Protein AF-A0A8E0RUC1-F1 (afdb_monomer)

Solvent-accessible surface area (backbone atoms only — not comparable to full-atom values): 3743 Å² total; per-residue (Å²): 133,82,91,67,76,83,83,45,78,82,73,40,58,74,71,48,48,47,57,32,86,84,45,75,66,6,42,51,43,47,51,52,51,51,52,50,51,54,52,50,50,50,52,51,49,56,54,52,53,50,55,50,51,56,54,54,51,53,59,60,76,75,106

InterPro domains:
  IPR009125 ATP synthase membrane subunit K [PF14960] (1-51)

Radius of gyration: 22.29 Å; Cα contacts (8 Å, |Δi|>4): 15; chains: 1; bounding box: 45×19×62 Å

Foldseek 3Di:
DDDDPPPPPPPCPDPSVCCDPPDPNNVVSVVVVVVVVVVVVVVVVVVVVVVVVVVVVVVVVVD

Secondary structure (DSSP, 8-state):
------TTTTTS-GGGGTS-SSSHHHHHHHHHHHHHHHHHHHHHHHHHHHHHHHHHHHHHHT-

Sequence (63 aa):
MAGGPDLNQEVFTGWRQYINTTTQRGRANIVFATYASVFVAYLAFRRRSRKKADLELAKLTEK

Organism: NCBI:txid27845

Structure (mmCIF, N/CA/C/O backbone):
data_AF-A0A8E0RUC1-F1
#
_entry.id   AF-A0A8E0RUC1-F1
#
loop_
_atom_site.group_PDB
_atom_site.id
_atom_site.type_symbol
_atom_site.label_atom_id
_atom_site.label_alt_id
_atom_site.label_comp_id
_atom_site.label_asym_id
_atom_site.label_entity_id
_atom_site.label_seq_id
_atom_site.pdbx_PDB_ins_code
_atom_site.Cartn_x
_atom_site.Cartn_y
_atom_site.Cartn_z
_atom_site.occupancy
_atom_site.B_iso_or_equiv
_atom_site.auth_seq_id
_atom_site.auth_comp_id
_atom_site.auth_asym_id
_atom_site.auth_atom_id
_atom_site.pdbx_PDB_model_num
ATOM 1 N N . MET A 1 1 ? 9.377 -13.496 -26.706 1.00 42.28 1 MET A N 1
ATOM 2 C CA . MET A 1 1 ? 9.206 -12.186 -27.367 1.00 42.28 1 MET A CA 1
ATOM 3 C C . MET A 1 1 ? 10.565 -11.525 -27.439 1.00 42.28 1 MET A C 1
ATOM 5 O O . MET A 1 1 ? 11.282 -11.551 -26.448 1.00 42.28 1 MET A O 1
ATOM 9 N N . ALA A 1 2 ? 10.923 -11.0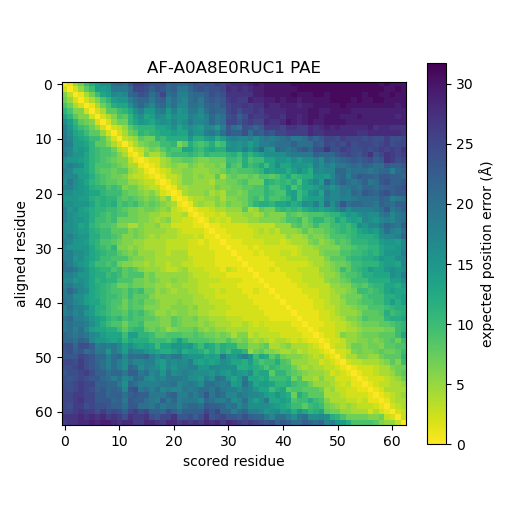89 -28.644 1.00 45.81 2 ALA A N 1
ATOM 10 C CA . ALA A 1 2 ? 12.234 -10.59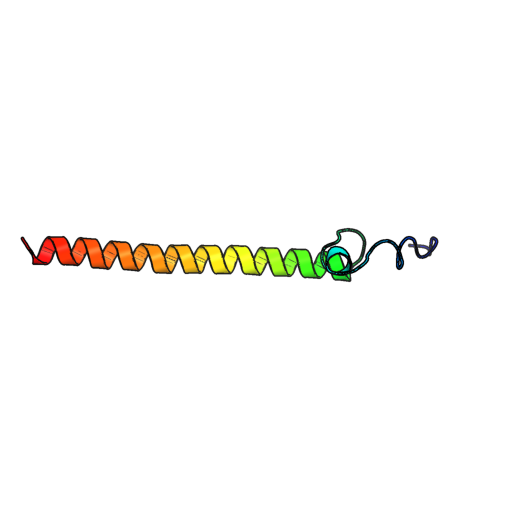7 -29.040 1.00 45.81 2 ALA A CA 1
ATOM 11 C C . ALA A 1 2 ? 12.667 -9.353 -28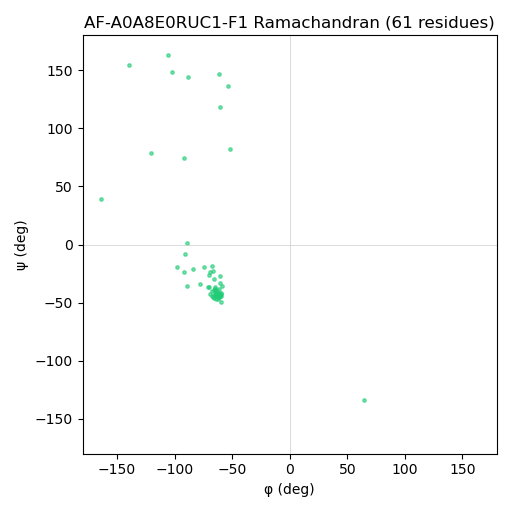.252 1.00 45.81 2 ALA A C 1
ATOM 13 O O . ALA A 1 2 ? 11.833 -8.523 -27.891 1.00 45.81 2 ALA A O 1
ATOM 14 N N . GLY A 1 3 ? 13.978 -9.248 -28.020 1.00 61.12 3 GLY A N 1
ATOM 15 C CA . GLY A 1 3 ? 14.623 -8.043 -27.517 1.00 61.12 3 GLY A CA 1
ATOM 16 C C . GLY A 1 3 ? 14.408 -6.875 -28.477 1.00 61.12 3 GLY A C 1
ATOM 17 O O . GLY A 1 3 ? 14.817 -6.927 -29.634 1.00 61.12 3 GLY A O 1
ATOM 18 N N . GLY A 1 4 ? 13.735 -5.843 -27.978 1.00 49.16 4 GLY A N 1
ATOM 19 C CA . GLY A 1 4 ? 13.822 -4.469 -28.467 1.00 49.16 4 GLY A CA 1
ATOM 20 C C . GLY A 1 4 ? 14.643 -3.647 -27.468 1.00 49.16 4 GLY A C 1
ATOM 21 O O . GLY A 1 4 ? 14.835 -4.120 -26.345 1.00 49.16 4 GLY A O 1
ATOM 22 N N . PRO A 1 5 ? 15.150 -2.465 -27.865 1.00 50.44 5 PRO A N 1
ATOM 23 C CA . PRO A 1 5 ? 16.179 -1.732 -27.128 1.00 50.44 5 PRO A CA 1
ATOM 24 C C . PRO A 1 5 ? 15.747 -1.530 -25.678 1.00 50.44 5 PRO A C 1
ATOM 26 O O . PRO A 1 5 ? 14.579 -1.220 -25.440 1.00 50.44 5 PRO A O 1
ATOM 29 N N . ASP A 1 6 ? 16.676 -1.749 -24.742 1.00 56.66 6 ASP A N 1
ATOM 30 C CA . ASP A 1 6 ? 16.530 -1.588 -23.292 1.00 56.66 6 ASP A CA 1
ATOM 31 C C . ASP A 1 6 ? 15.984 -0.202 -22.961 1.00 56.66 6 ASP A C 1
ATOM 33 O O . ASP A 1 6 ? 16.722 0.743 -22.700 1.00 56.66 6 ASP A O 1
ATOM 37 N N . LEU A 1 7 ? 14.663 -0.061 -23.052 1.00 54.66 7 LEU A N 1
ATOM 38 C CA . LEU A 1 7 ? 14.105 1.209 -23.484 1.00 54.66 7 LEU A CA 1
ATOM 39 C C . LEU A 1 7 ? 14.358 2.327 -22.490 1.00 54.66 7 LEU A C 1
ATOM 41 O O . LEU A 1 7 ? 14.305 3.463 -22.914 1.00 54.66 7 LEU A O 1
ATOM 45 N N . ASN A 1 8 ? 14.604 2.064 -21.203 1.00 54.84 8 ASN A N 1
ATOM 46 C CA . ASN A 1 8 ? 14.467 3.113 -20.197 1.00 54.84 8 ASN A CA 1
ATOM 47 C C . ASN A 1 8 ? 15.141 2.804 -18.846 1.00 54.84 8 ASN A C 1
ATOM 49 O O . ASN A 1 8 ? 14.570 3.135 -17.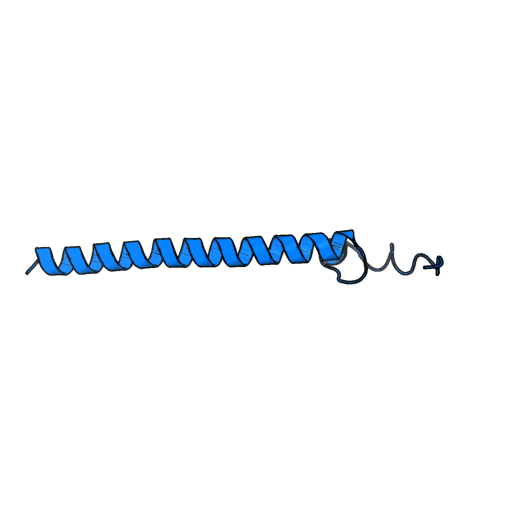807 1.00 54.84 8 ASN A O 1
ATOM 53 N N . GLN A 1 9 ? 16.332 2.189 -18.797 1.00 53.50 9 GLN A N 1
ATOM 54 C CA . GLN A 1 9 ? 17.056 2.135 -17.508 1.00 53.50 9 GLN A CA 1
ATOM 55 C C . GLN A 1 9 ? 17.376 3.550 -16.975 1.00 53.50 9 GLN A C 1
ATOM 57 O O . GLN A 1 9 ? 17.381 3.748 -15.765 1.00 53.50 9 GLN A O 1
ATOM 62 N N . GLU A 1 10 ? 17.518 4.548 -17.858 1.00 55.00 10 GLU A N 1
ATOM 63 C CA . GLU A 1 10 ? 17.729 5.958 -17.485 1.00 55.00 10 GLU A CA 1
ATOM 64 C C . GLU A 1 10 ? 16.442 6.748 -17.178 1.00 55.00 10 GLU A C 1
ATOM 66 O O . GLU A 1 10 ? 16.494 7.755 -16.477 1.00 55.00 10 GLU A O 1
ATOM 71 N N . VAL A 1 11 ? 15.268 6.311 -17.653 1.00 60.41 11 VAL A N 1
ATOM 72 C CA . VAL A 1 11 ? 14.004 7.066 -17.477 1.00 60.41 11 VAL A CA 1
ATOM 73 C C . VAL A 1 11 ? 13.249 6.645 -16.214 1.00 60.41 11 VAL A C 1
ATOM 75 O O . VAL A 1 11 ? 12.488 7.428 -15.639 1.00 60.41 11 VAL A O 1
ATOM 78 N N . PHE A 1 12 ? 13.490 5.430 -15.719 1.00 58.62 12 PHE A N 1
ATOM 79 C CA . PHE A 1 12 ? 12.970 4.974 -14.433 1.00 58.62 12 PHE A CA 1
ATOM 80 C C . PHE A 1 12 ? 13.971 5.256 -13.307 1.00 58.62 12 PHE A C 1
ATOM 82 O O . PHE A 1 12 ? 14.609 4.345 -12.791 1.00 58.62 12 PHE A O 1
ATOM 89 N N . THR A 1 13 ? 14.090 6.517 -12.892 1.00 65.38 13 THR A N 1
ATOM 90 C CA . THR A 1 13 ? 14.893 6.896 -11.720 1.00 65.38 13 THR A CA 1
ATOM 91 C C . THR A 1 13 ? 14.077 6.828 -10.420 1.00 65.38 13 THR A C 1
ATOM 93 O O . THR A 1 13 ? 12.874 7.115 -10.376 1.00 65.38 13 THR A O 1
ATOM 96 N N . GLY A 1 14 ? 14.730 6.418 -9.326 1.00 68.88 14 GLY A N 1
ATOM 97 C CA . GLY A 1 14 ? 14.160 6.414 -7.975 1.00 68.88 14 GLY A CA 1
ATOM 98 C C . GLY A 1 14 ? 12.970 5.462 -7.778 1.00 68.88 14 GLY A C 1
ATOM 99 O O . GLY A 1 14 ? 12.988 4.301 -8.176 1.00 68.88 14 GLY A O 1
ATOM 100 N N . TRP A 1 15 ? 11.907 5.951 -7.134 1.00 66.50 15 TRP A N 1
ATOM 101 C CA . TRP A 1 15 ? 10.753 5.143 -6.702 1.00 66.50 15 TRP A CA 1
ATOM 102 C C . TRP A 1 15 ? 9.902 4.642 -7.882 1.00 66.50 15 TRP A C 1
ATOM 104 O O . TRP A 1 15 ? 9.241 3.607 -7.793 1.00 66.50 15 TRP A O 1
ATOM 114 N N . ARG A 1 16 ? 9.972 5.335 -9.026 1.00 65.62 16 ARG A N 1
ATOM 115 C CA . ARG A 1 16 ? 9.308 4.950 -10.283 1.00 65.62 16 ARG A CA 1
ATOM 116 C C . ARG A 1 16 ? 9.894 3.680 -10.906 1.00 65.62 16 ARG A C 1
ATOM 118 O O . ARG A 1 16 ? 9.223 3.023 -11.698 1.00 65.62 16 ARG A O 1
ATOM 125 N N . GLN A 1 17 ? 11.103 3.277 -10.519 1.00 67.62 17 GLN A N 1
ATOM 126 C CA . GLN A 1 17 ? 11.675 1.992 -10.928 1.00 67.62 17 GLN A CA 1
ATOM 127 C C . GLN A 1 17 ? 10.975 0.798 -10.262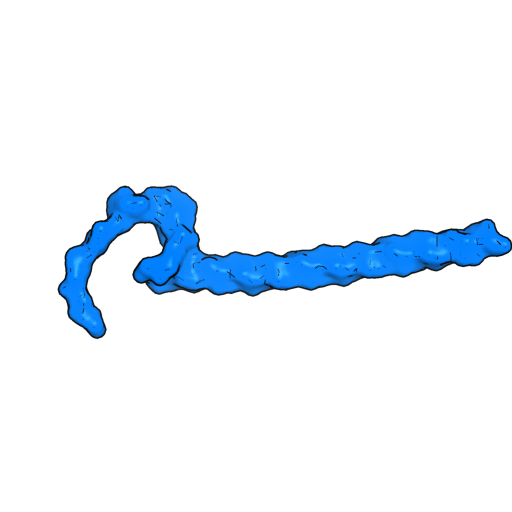 1.00 67.62 17 GLN A C 1
ATOM 129 O O . GLN A 1 17 ? 10.922 -0.292 -10.831 1.00 67.62 17 GLN A O 1
ATOM 134 N N . TYR A 1 18 ? 10.393 1.017 -9.083 1.00 62.97 18 TYR A N 1
ATOM 135 C CA . TYR A 1 18 ? 9.700 -0.008 -8.303 1.00 62.97 18 TYR A CA 1
ATOM 136 C C . TYR A 1 18 ? 8.183 0.020 -8.487 1.00 62.97 18 TYR A C 1
ATOM 138 O O . TYR A 1 18 ? 7.521 -0.974 -8.215 1.00 62.97 18 TYR A O 1
ATOM 146 N N . ILE A 1 19 ? 7.629 1.135 -8.963 1.00 63.78 19 ILE A N 1
ATOM 147 C CA . ILE A 1 19 ? 6.203 1.290 -9.259 1.00 63.78 19 ILE A CA 1
ATOM 148 C C . ILE A 1 19 ? 6.078 1.632 -10.743 1.00 63.78 19 ILE A C 1
ATOM 150 O O . ILE A 1 19 ? 5.933 2.789 -11.130 1.00 63.78 19 ILE A O 1
ATOM 154 N N . ASN A 1 20 ? 6.183 0.610 -11.589 1.00 66.56 20 ASN A N 1
ATOM 155 C CA . ASN A 1 20 ? 5.918 0.726 -13.020 1.00 66.56 20 ASN A CA 1
ATOM 156 C C . ASN A 1 20 ? 5.170 -0.504 -13.535 1.00 66.56 20 ASN A C 1
ATOM 158 O O . ASN A 1 20 ? 5.257 -1.592 -12.973 1.00 66.56 20 ASN A O 1
ATOM 162 N N . THR A 1 21 ? 4.424 -0.321 -14.619 1.00 69.25 21 THR A N 1
ATOM 163 C CA . THR A 1 21 ? 3.682 -1.396 -15.292 1.00 69.25 21 THR A CA 1
ATOM 164 C C . THR A 1 21 ? 4.502 -2.077 -16.389 1.00 69.25 21 THR A C 1
ATOM 166 O O . THR A 1 21 ? 4.078 -3.098 -16.922 1.00 69.25 21 THR A O 1
ATOM 169 N N . THR A 1 22 ? 5.674 -1.525 -16.715 1.00 68.81 22 THR A N 1
ATOM 170 C CA . THR A 1 22 ? 6.494 -1.894 -17.875 1.00 68.81 22 THR A CA 1
ATOM 171 C C . THR A 1 22 ? 7.478 -3.021 -17.576 1.00 68.81 22 THR A C 1
ATOM 173 O O . THR A 1 22 ? 7.716 -3.870 -18.429 1.00 68.81 22 THR A O 1
ATOM 176 N N . THR A 1 23 ? 8.045 -3.066 -16.366 1.00 73.50 23 THR A N 1
ATOM 177 C CA . THR A 1 23 ? 8.988 -4.120 -15.961 1.00 73.50 23 THR A CA 1
ATOM 178 C C . THR A 1 23 ? 8.305 -5.153 -15.071 1.00 73.50 23 THR A C 1
ATOM 180 O O . THR A 1 23 ? 7.420 -4.830 -14.278 1.00 73.50 23 THR A O 1
ATOM 183 N N . GLN A 1 24 ? 8.749 -6.412 -15.139 1.00 74.62 24 GLN A N 1
ATOM 184 C CA . GLN A 1 24 ? 8.202 -7.478 -14.287 1.00 74.62 24 GLN A CA 1
ATOM 185 C C . GLN A 1 24 ? 8.394 -7.182 -12.788 1.0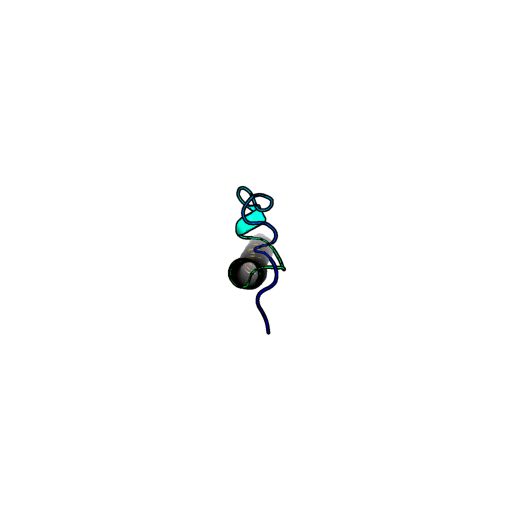0 74.62 24 GLN A C 1
ATOM 187 O O . GLN A 1 24 ? 7.520 -7.502 -11.984 1.00 74.62 24 GLN A O 1
ATOM 192 N N . ARG A 1 25 ? 9.494 -6.508 -12.415 1.00 73.88 25 ARG A N 1
ATOM 193 C CA . ARG A 1 25 ? 9.759 -6.083 -11.030 1.00 73.88 25 ARG A CA 1
ATOM 194 C C . ARG A 1 25 ? 8.766 -5.020 -10.551 1.00 73.88 25 ARG A C 1
ATOM 196 O 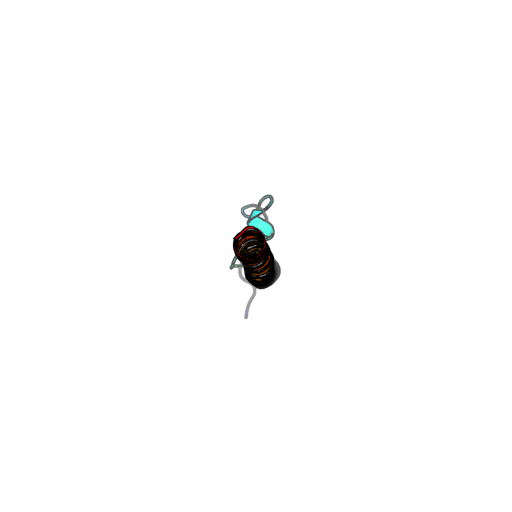O . ARG A 1 25 ? 8.216 -5.163 -9.463 1.00 73.88 25 ARG A O 1
ATOM 203 N N . GLY A 1 26 ? 8.487 -4.000 -11.367 1.00 74.44 26 GLY A N 1
ATOM 204 C CA . GLY A 1 26 ? 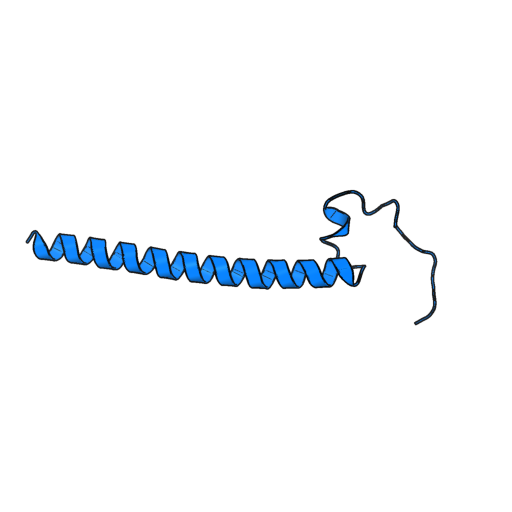7.511 -2.964 -11.021 1.00 74.44 26 GLY A CA 1
ATOM 205 C C . GLY A 1 26 ? 6.090 -3.515 -10.879 1.00 74.44 26 GLY A C 1
ATOM 206 O O . GLY A 1 26 ? 5.387 -3.192 -9.920 1.00 74.44 26 GLY A O 1
ATOM 207 N N . ARG A 1 27 ? 5.693 -4.431 -11.774 1.00 78.94 27 ARG A N 1
ATOM 208 C CA . ARG A 1 27 ? 4.376 -5.088 -11.725 1.00 78.94 27 ARG A CA 1
ATOM 209 C C . ARG A 1 27 ? 4.190 -5.902 -10.446 1.00 78.94 27 ARG A C 1
ATOM 211 O O . ARG A 1 27 ? 3.134 -5.813 -9.827 1.00 78.94 27 ARG A O 1
ATOM 218 N N . ALA A 1 28 ? 5.210 -6.649 -10.022 1.00 82.44 28 ALA A N 1
ATOM 219 C CA . ALA A 1 28 ? 5.160 -7.409 -8.775 1.00 82.44 28 ALA A CA 1
ATOM 220 C C . ALA A 1 28 ? 4.976 -6.489 -7.556 1.00 82.44 28 ALA A C 1
ATOM 222 O O . ALA A 1 28 ? 4.110 -6.740 -6.720 1.00 82.44 28 ALA A O 1
ATOM 223 N N . ASN A 1 29 ? 5.719 -5.381 -7.484 1.00 83.00 29 ASN A N 1
ATOM 224 C CA . ASN A 1 29 ? 5.611 -4.435 -6.371 1.00 83.00 29 ASN A CA 1
ATOM 225 C C . ASN A 1 29 ? 4.245 -3.738 -6.296 1.00 83.00 29 ASN A C 1
ATOM 227 O O . ASN A 1 29 ? 3.728 -3.546 -5.198 1.00 83.00 29 ASN A O 1
ATOM 231 N N . ILE A 1 30 ? 3.625 -3.407 -7.435 1.00 84.44 30 ILE A N 1
ATOM 232 C CA . ILE A 1 30 ? 2.256 -2.859 -7.470 1.00 84.44 30 ILE A CA 1
ATOM 233 C C . ILE A 1 30 ? 1.253 -3.862 -6.884 1.00 84.44 30 ILE A C 1
ATOM 235 O O . ILE A 1 30 ? 0.371 -3.486 -6.108 1.00 84.44 30 ILE A O 1
ATOM 239 N N . VAL A 1 31 ? 1.401 -5.147 -7.211 1.00 87.19 31 VAL A N 1
ATOM 240 C CA . VAL A 1 31 ? 0.541 -6.212 -6.679 1.00 87.19 31 VAL A CA 1
ATOM 241 C C . VAL A 1 31 ? 0.735 -6.365 -5.168 1.00 87.19 31 VAL A C 1
ATOM 243 O O . VAL A 1 31 ? -0.249 -6.375 -4.427 1.00 87.19 31 VAL A O 1
ATOM 246 N N . PHE A 1 32 ? 1.981 -6.393 -4.684 1.00 87.38 32 PHE A N 1
ATOM 247 C CA . PHE A 1 32 ? 2.265 -6.424 -3.244 1.00 87.38 32 PHE A CA 1
ATOM 248 C C . PHE A 1 32 ? 1.705 -5.202 -2.511 1.00 87.38 32 PHE A C 1
ATOM 250 O O . PHE A 1 32 ? 1.089 -5.354 -1.458 1.00 87.38 32 PHE A O 1
ATOM 257 N N . ALA A 1 33 ? 1.851 -4.004 -3.082 1.00 88.75 33 ALA A N 1
ATOM 258 C CA . ALA A 1 33 ? 1.289 -2.781 -2.517 1.00 88.75 33 ALA A CA 1
ATOM 259 C C . ALA A 1 33 ? -0.245 -2.838 -2.436 1.00 88.75 33 ALA A C 1
ATOM 261 O O . ALA A 1 33 ? -0.827 -2.397 -1.447 1.00 88.75 33 ALA A O 1
ATOM 262 N N . THR A 1 34 ? -0.898 -3.428 -3.441 1.00 91.06 34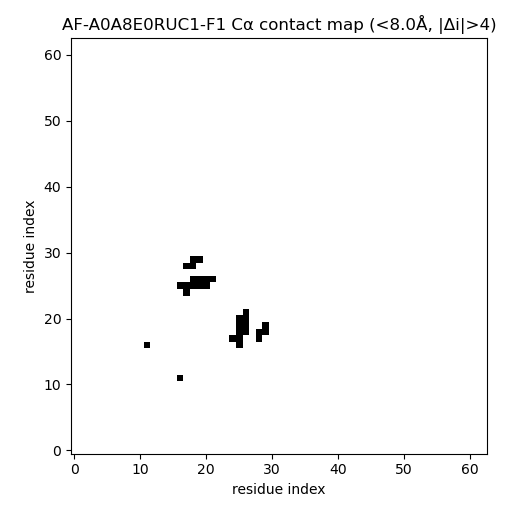 THR A N 1
ATOM 263 C CA . THR A 1 34 ? -2.357 -3.604 -3.469 1.00 91.06 34 THR A CA 1
ATOM 264 C C . THR A 1 34 ? -2.824 -4.595 -2.401 1.00 91.06 34 THR A C 1
ATOM 266 O O . THR A 1 34 ? -3.770 -4.317 -1.670 1.00 91.06 34 THR A O 1
ATOM 269 N N . TYR A 1 35 ? -2.138 -5.728 -2.238 1.00 92.69 35 TYR A N 1
ATOM 270 C CA . TYR A 1 35 ? -2.467 -6.666 -1.162 1.00 92.69 35 TYR A CA 1
ATOM 271 C C . TYR A 1 35 ? -2.234 -6.061 0.224 1.00 92.69 35 TYR A C 1
ATOM 273 O O . TYR A 1 35 ? -3.079 -6.202 1.109 1.00 92.69 35 TYR A O 1
ATOM 281 N N . ALA A 1 36 ? -1.124 -5.343 0.408 1.00 93.00 36 ALA A N 1
ATOM 282 C CA . ALA A 1 36 ? -0.823 -4.664 1.660 1.00 93.00 36 ALA A CA 1
ATOM 283 C C . ALA A 1 36 ? -1.872 -3.591 1.994 1.00 93.00 36 ALA A C 1
ATOM 285 O O . ALA A 1 36 ? -2.325 -3.520 3.135 1.00 93.00 36 ALA A O 1
ATOM 286 N N . SER A 1 37 ? -2.305 -2.789 1.015 1.00 93.31 37 SER A N 1
ATOM 287 C CA . SER A 1 37 ? -3.299 -1.733 1.239 1.00 93.31 37 SER A CA 1
ATOM 288 C C . SER A 1 37 ? -4.660 -2.301 1.639 1.00 93.31 37 SER A C 1
ATOM 290 O O . SER A 1 37 ? -5.254 -1.829 2.609 1.00 93.31 37 SER A O 1
ATOM 292 N N . VAL A 1 38 ? -5.120 -3.364 0.971 1.00 94.69 38 VAL A N 1
ATOM 293 C CA . VAL A 1 38 ? -6.369 -4.056 1.319 1.00 94.69 38 VAL A CA 1
ATOM 294 C C . VAL A 1 38 ? -6.278 -4.672 2.715 1.00 94.69 38 VAL A C 1
ATOM 296 O O . VAL A 1 38 ? -7.199 -4.525 3.520 1.00 94.69 38 VAL A O 1
ATOM 299 N N . PHE A 1 39 ? -5.152 -5.306 3.047 1.00 94.44 39 PHE A N 1
ATOM 300 C CA . PHE A 1 39 ? -4.939 -5.902 4.365 1.00 94.44 39 PHE A CA 1
ATOM 301 C C . PHE A 1 39 ? -4.933 -4.853 5.487 1.00 94.44 39 PHE A C 1
ATOM 303 O O . PHE A 1 39 ? -5.596 -5.026 6.514 1.00 94.44 39 PHE A O 1
ATOM 310 N N . VAL A 1 40 ? -4.240 -3.729 5.281 1.00 94.56 40 VAL A N 1
ATOM 311 C CA . VAL A 1 40 ? -4.215 -2.609 6.233 1.00 94.56 40 VAL A CA 1
ATOM 312 C C . VAL A 1 40 ? -5.598 -1.977 6.370 1.00 94.56 40 VAL A C 1
ATOM 314 O O . VAL A 1 40 ? -6.029 -1.716 7.493 1.00 94.56 40 VAL A O 1
ATOM 317 N N . ALA A 1 41 ? -6.328 -1.783 5.269 1.00 93.31 41 ALA A N 1
ATOM 318 C CA . ALA A 1 41 ? -7.693 -1.264 5.298 1.00 93.31 41 ALA A CA 1
ATOM 319 C C . ALA A 1 41 ? -8.628 -2.183 6.099 1.00 93.31 41 ALA A C 1
ATOM 321 O O . ALA A 1 41 ? -9.378 -1.710 6.956 1.00 93.31 41 ALA A O 1
ATOM 322 N N . TYR A 1 42 ? -8.529 -3.499 5.896 1.00 92.88 42 TYR A N 1
ATOM 323 C CA . TYR A 1 42 ? -9.288 -4.486 6.660 1.00 92.88 42 TYR A CA 1
ATOM 324 C C . TYR A 1 42 ? -8.944 -4.453 8.157 1.00 92.88 42 TYR A C 1
ATOM 326 O O . TYR A 1 42 ? -9.840 -4.406 9.005 1.00 92.88 42 TYR A O 1
ATOM 334 N N . LEU A 1 43 ? -7.655 -4.419 8.512 1.00 92.56 43 LEU A N 1
ATOM 335 C CA . LEU A 1 43 ? -7.223 -4.315 9.909 1.00 92.56 43 LEU A CA 1
ATOM 336 C C . LEU A 1 43 ? -7.669 -3.004 10.563 1.00 92.56 43 LEU A C 1
ATOM 338 O O . LEU A 1 43 ? -8.098 -3.010 11.721 1.00 92.56 43 LEU A O 1
ATOM 342 N N . ALA A 1 44 ? -7.597 -1.889 9.836 1.00 90.06 44 ALA A N 1
ATOM 343 C CA . ALA A 1 44 ? -8.063 -0.590 10.302 1.00 90.06 44 ALA A CA 1
ATOM 344 C C . ALA A 1 44 ? -9.577 -0.604 10.542 1.00 90.06 44 ALA A C 1
ATOM 346 O O . ALA A 1 44 ? -10.028 -0.158 11.598 1.00 90.06 44 ALA A O 1
ATOM 347 N N . PHE A 1 45 ? -10.354 -1.182 9.621 1.00 90.00 45 PHE A N 1
ATOM 348 C CA . PHE A 1 45 ? -11.793 -1.364 9.786 1.00 90.00 45 PHE A CA 1
ATOM 349 C C . PHE A 1 45 ? -12.106 -2.225 11.013 1.00 90.00 45 PHE A C 1
ATOM 351 O O . PHE A 1 45 ? -12.858 -1.802 11.887 1.00 90.00 45 PHE A O 1
ATOM 358 N N . ARG A 1 46 ? -11.447 -3.382 11.155 1.00 87.31 46 ARG A N 1
ATOM 359 C CA . ARG A 1 46 ? -11.630 -4.282 12.302 1.00 87.31 46 ARG A CA 1
ATOM 360 C C . ARG A 1 46 ? -11.292 -3.607 13.634 1.00 87.31 46 ARG A C 1
ATOM 362 O O . ARG A 1 46 ? -12.058 -3.734 14.589 1.00 87.31 46 ARG A O 1
ATOM 369 N N . ARG A 1 47 ? -10.177 -2.869 13.712 1.00 86.88 47 ARG A N 1
ATOM 370 C CA . ARG A 1 47 ? -9.807 -2.089 14.909 1.00 86.88 47 ARG A CA 1
ATOM 371 C C . ARG A 1 47 ? -10.828 -0.995 15.206 1.00 86.88 47 ARG A C 1
ATOM 373 O O . ARG A 1 47 ? -11.194 -0.811 16.363 1.00 86.88 47 ARG A O 1
ATOM 380 N N . ARG A 1 48 ? -11.302 -0.280 14.183 1.00 81.38 48 ARG A N 1
ATOM 381 C CA . ARG A 1 48 ? -12.289 0.796 14.343 1.00 81.38 48 ARG A CA 1
ATOM 382 C C . ARG A 1 48 ? -13.639 0.259 14.818 1.00 81.38 48 ARG A C 1
ATOM 384 O O . ARG A 1 48 ? -14.245 0.880 15.684 1.00 81.38 48 ARG A O 1
ATOM 391 N N . SER A 1 49 ? -14.072 -0.899 14.324 1.00 77.31 49 SER A N 1
ATOM 392 C CA . SER A 1 49 ? -15.318 -1.543 14.755 1.00 77.31 49 SER A CA 1
ATOM 393 C C . SER A 1 49 ? -15.281 -1.971 16.222 1.00 77.31 49 SER A C 1
ATOM 395 O O . SER A 1 49 ? -16.263 -1.763 16.925 1.00 77.31 49 SER A O 1
ATOM 397 N N . ARG A 1 50 ? -14.140 -2.474 16.722 1.00 73.44 50 ARG A N 1
ATOM 398 C CA . ARG A 1 50 ? -13.990 -2.788 18.157 1.00 73.44 50 ARG A CA 1
ATOM 399 C C . ARG A 1 50 ? -14.080 -1.547 19.039 1.00 73.44 50 ARG A C 1
ATOM 401 O O . ARG A 1 50 ? -14.869 -1.528 19.968 1.00 73.44 50 ARG A O 1
ATOM 408 N N . LYS A 1 51 ? -13.375 -0.471 18.672 1.00 73.56 51 LYS A N 1
ATOM 409 C CA . LYS A 1 51 ? -13.432 0.798 19.418 1.00 73.56 51 LYS A CA 1
ATOM 410 C C . LYS A 1 51 ? -14.843 1.384 19.498 1.00 73.56 51 LYS A C 1
ATOM 412 O O . LYS A 1 51 ? -15.191 1.990 20.502 1.00 73.56 51 LYS A O 1
ATOM 417 N N . LYS A 1 52 ? -15.648 1.225 18.442 1.00 73.94 52 LYS A N 1
ATOM 418 C CA . LYS A 1 52 ? -17.057 1.637 18.464 1.00 73.94 52 LYS A CA 1
ATOM 419 C C . LYS A 1 52 ? -17.889 0.757 19.397 1.00 73.94 52 LYS A C 1
ATOM 421 O O . LYS A 1 52 ? -18.681 1.299 20.149 1.00 73.94 52 LYS A O 1
ATOM 426 N N . ALA A 1 53 ? -17.688 -0.561 19.371 1.00 73.81 53 ALA A N 1
ATOM 427 C CA . ALA A 1 53 ? -18.401 -1.483 20.254 1.00 73.81 53 ALA A CA 1
ATOM 428 C C . ALA A 1 53 ? -18.111 -1.201 21.737 1.00 73.81 53 ALA A C 1
ATOM 430 O O . ALA A 1 53 ? -19.046 -1.104 22.522 1.00 73.81 53 ALA A O 1
ATOM 431 N N . ASP A 1 54 ? -16.845 -0.979 22.098 1.00 73.06 54 ASP A N 1
ATOM 432 C CA . ASP A 1 54 ? -16.455 -0.670 23.480 1.00 73.06 54 ASP A CA 1
ATOM 433 C C . ASP A 1 54 ? -17.040 0.674 23.952 1.00 73.06 54 ASP A C 1
ATOM 435 O O . ASP A 1 54 ? -17.489 0.800 25.088 1.00 73.06 54 ASP A O 1
ATOM 439 N N . LEU A 1 55 ? -17.088 1.674 23.063 1.00 78.50 55 LEU A N 1
ATOM 440 C CA . LEU A 1 55 ? -17.655 2.990 23.365 1.00 78.50 55 LEU A CA 1
ATOM 441 C C . LEU A 1 55 ? -19.182 2.953 23.529 1.00 78.50 55 LEU A C 1
ATOM 443 O O . LEU A 1 55 ? -19.723 3.663 24.369 1.00 78.50 55 LEU A O 1
ATOM 447 N N . GLU A 1 56 ? -19.885 2.134 22.748 1.00 77.25 56 GLU A N 1
ATOM 448 C CA . GLU A 1 56 ? -21.330 1.928 22.915 1.00 77.25 56 GLU A CA 1
ATOM 449 C C . GLU A 1 56 ? -21.648 1.130 24.189 1.00 77.25 56 GLU A C 1
ATOM 451 O O . GLU A 1 56 ? -22.613 1.439 24.882 1.00 77.25 56 GLU A O 1
ATOM 456 N N . LEU A 1 57 ? -20.808 0.155 24.547 1.00 77.31 57 LEU A N 1
ATOM 457 C CA . LEU A 1 57 ? -20.964 -0.630 25.772 1.00 77.31 57 LEU A CA 1
ATOM 458 C C . LEU A 1 57 ? -20.738 0.229 27.026 1.00 77.31 57 LEU A C 1
ATOM 460 O O . LEU A 1 57 ? -21.524 0.140 27.965 1.00 77.31 57 LEU A O 1
ATOM 464 N N . ALA A 1 58 ? -19.751 1.132 26.997 1.00 76.69 58 ALA A N 1
ATOM 465 C CA . ALA A 1 58 ? -19.519 2.106 28.065 1.00 76.69 58 ALA A CA 1
ATOM 466 C C . ALA A 1 58 ? -20.733 3.027 28.305 1.00 76.69 58 ALA A C 1
ATOM 468 O O . ALA A 1 58 ? -21.124 3.250 29.448 1.00 76.69 58 ALA A O 1
ATOM 469 N N . LYS A 1 59 ? -21.391 3.500 27.235 1.00 78.06 59 LYS A N 1
ATOM 470 C CA . LYS A 1 59 ? -22.610 4.328 27.341 1.00 78.06 59 LYS A CA 1
ATOM 471 C C . LYS A 1 59 ? -23.804 3.582 27.939 1.00 78.06 59 LYS A C 1
ATOM 473 O O . LYS A 1 59 ? -24.670 4.215 28.531 1.00 78.06 59 LYS A O 1
ATOM 478 N N . LEU A 1 60 ? -23.886 2.265 27.740 1.00 77.31 60 LEU A N 1
ATOM 479 C CA . LEU A 1 60 ? -24.953 1.431 28.301 1.00 77.31 60 LEU A CA 1
ATOM 480 C C . LEU A 1 60 ? -24.725 1.125 29.781 1.00 77.31 60 LEU A C 1
ATOM 482 O O . LEU A 1 60 ? -25.692 1.037 30.523 1.00 77.31 60 LEU A O 1
ATOM 486 N N . THR A 1 61 ? -23.470 0.974 30.211 1.00 75.62 61 THR A N 1
ATOM 487 C CA . THR A 1 61 ? -23.125 0.758 31.626 1.00 75.62 61 THR A CA 1
ATOM 488 C C . THR A 1 61 ? -23.246 2.014 32.488 1.00 75.62 61 THR A C 1
ATOM 490 O O . THR A 1 61 ? -23.314 1.901 33.706 1.00 75.62 61 THR A O 1
ATOM 493 N N . GLU A 1 62 ? -23.256 3.202 31.877 1.00 68.19 62 GLU A N 1
ATOM 494 C CA . GLU A 1 62 ? -23.395 4.492 32.571 1.00 68.19 62 GLU A CA 1
ATOM 495 C C . GLU A 1 62 ? -24.868 4.930 32.745 1.00 68.19 62 GLU A C 1
ATOM 497 O O . GLU A 1 62 ? -25.130 6.011 33.270 1.00 68.19 62 GLU A O 1
ATOM 502 N N . LYS A 1 63 ? -25.831 4.114 32.297 1.00 52.03 63 LYS A N 1
ATOM 503 C CA . LYS A 1 63 ? -27.270 4.410 32.296 1.00 52.03 63 LYS A CA 1
ATOM 504 C C . LYS A 1 63 ? -28.034 3.505 33.255 1.00 52.03 63 LYS A C 1
ATOM 506 O O . LYS A 1 63 ? -29.001 4.015 33.861 1.00 52.03 63 LYS A O 1
#

pLDDT: mean 74.14, std 13.84, range [42.28, 94.69]

Mean predicted aligned error: 12.38 Å